Protein AF-A0A485C6B9-F1 (afdb_monomer)

Organism: Raoultella terrigena (NCBI:txid577)

Foldseek 3Di:
DVQCPPPDDPVSVVVSVVVVVVVVVVVVVVVDPPDDDDDDPDDPVNVVVVVVVVVD

Mean predicted aligned error: 5.42 Å

Sequence (56 aa):
MPALAGENDPEAKRKIIGRVFVELFDEEALKLEDVKWLAQGTIYPDVIESAASADR

InterPro domains:
  IPR014729 Rossmann-like alpha/beta/alpha sandwich fold [G3DSA:3.40.50.620] (1-56)
  IPR025777 GMP synthetase ATP pyrophosphatase domain [PS51553] (1-56)

Secondary structure (DSSP, 8-state):
-GGGTT---HHHHHHHHHHHHHHHHHHHHTTSSS---------HHHHHHHHHHHT-

Radius of gyration: 15.49 Å; Cα contacts (8 Å, |Δi|>4): 8; chains: 1; bounding box: 36×19×37 Å

Structure (mmCIF, N/CA/C/O backbone):
data_AF-A0A485C6B9-F1
#
_entry.id   AF-A0A485C6B9-F1
#
loop_
_atom_site.group_PDB
_atom_site.id
_atom_site.type_symbol
_atom_site.label_atom_id
_atom_site.label_alt_id
_atom_site.label_comp_id
_atom_site.label_asym_id
_atom_site.label_entity_id
_atom_site.label_seq_id
_atom_site.pdbx_PDB_ins_code
_atom_site.Cartn_x
_atom_site.Cartn_y
_atom_site.Cartn_z
_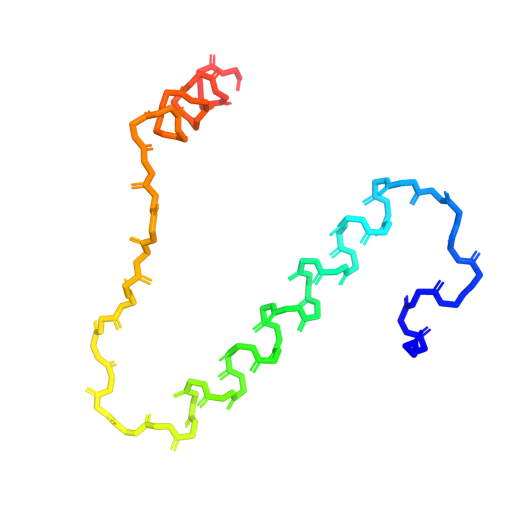atom_site.occupancy
_atom_site.B_iso_or_equiv
_atom_site.auth_seq_id
_atom_site.auth_comp_id
_atom_site.auth_asym_id
_atom_site.auth_atom_id
_atom_site.pdbx_PDB_model_num
ATOM 1 N N . MET A 1 1 ? -17.493 5.143 -0.088 1.00 60.03 1 MET A N 1
ATOM 2 C CA . MET A 1 1 ? -16.521 4.219 0.535 1.00 60.03 1 MET A CA 1
ATOM 3 C C . MET A 1 1 ? -17.228 3.420 1.630 1.00 60.03 1 MET A C 1
ATOM 5 O O . MET A 1 1 ? -17.203 3.852 2.776 1.00 60.03 1 MET A O 1
ATOM 9 N N . PRO A 1 2 ? -17.910 2.303 1.310 1.00 76.62 2 PRO A N 1
ATOM 10 C CA . PRO A 1 2 ? -18.604 1.495 2.322 1.00 76.62 2 PRO A CA 1
ATOM 11 C C . PRO A 1 2 ? -17.650 0.944 3.393 1.00 76.62 2 PRO A C 1
ATOM 13 O O . PRO A 1 2 ? -18.046 0.803 4.541 1.00 76.62 2 PRO A O 1
ATOM 16 N N . ALA A 1 3 ? -16.378 0.722 3.046 1.00 81.50 3 ALA A N 1
ATOM 17 C CA . ALA A 1 3 ? -15.371 0.171 3.951 1.00 81.50 3 ALA A CA 1
ATOM 18 C C . ALA A 1 3 ? -15.104 1.015 5.214 1.00 81.50 3 ALA A C 1
ATOM 20 O O . ALA A 1 3 ? -14.667 0.463 6.213 1.00 81.50 3 ALA A O 1
ATOM 21 N N . LEU A 1 4 ? -15.371 2.326 5.186 1.00 90.88 4 LEU A N 1
ATOM 22 C CA . LEU A 1 4 ? -15.153 3.239 6.321 1.00 90.88 4 LEU A CA 1
ATOM 23 C C . LEU A 1 4 ? -16.457 3.647 7.024 1.00 90.88 4 LEU A C 1
ATOM 25 O O . LEU A 1 4 ? -16.438 4.492 7.919 1.00 90.88 4 LEU A O 1
ATOM 29 N N . ALA A 1 5 ? -17.604 3.117 6.592 1.00 92.69 5 ALA A N 1
ATOM 30 C CA . ALA A 1 5 ? -18.896 3.542 7.109 1.00 92.69 5 ALA A CA 1
ATOM 31 C C . ALA A 1 5 ? -19.036 3.182 8.597 1.00 92.69 5 ALA A C 1
ATOM 33 O O . ALA A 1 5 ? -18.985 2.014 8.968 1.00 92.69 5 ALA A O 1
ATOM 34 N N . GLY A 1 6 ? -19.233 4.200 9.439 1.00 92.75 6 GLY A N 1
ATOM 35 C CA . GLY A 1 6 ? -19.410 4.031 10.884 1.00 92.75 6 GLY A CA 1
ATOM 36 C C . GLY A 1 6 ? -18.117 3.858 11.687 1.00 92.75 6 GLY A C 1
ATOM 37 O O . GLY A 1 6 ? -18.203 3.721 12.904 1.00 92.75 6 GLY A O 1
ATOM 38 N N . GLU A 1 7 ? -16.940 3.903 11.052 1.00 93.88 7 GLU A N 1
ATOM 39 C CA . GLU A 1 7 ? -15.663 3.750 11.753 1.00 93.88 7 GLU A CA 1
ATOM 40 C C . GLU A 1 7 ? -15.131 5.096 12.270 1.00 93.88 7 GLU A C 1
ATOM 42 O O . GLU A 1 7 ? -14.884 6.037 11.506 1.00 93.88 7 GLU A O 1
ATOM 47 N N . ASN A 1 8 ? -14.915 5.178 13.583 1.00 93.56 8 ASN A N 1
ATOM 48 C CA . ASN A 1 8 ? -14.427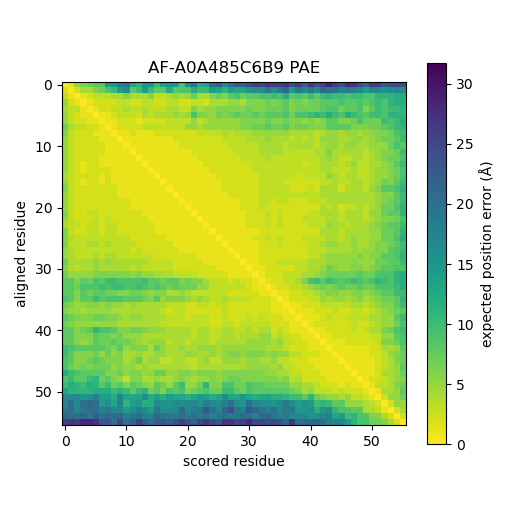 6.380 14.257 1.00 93.56 8 ASN A CA 1
ATOM 49 C C . ASN A 1 8 ? -12.989 6.226 14.764 1.00 93.56 8 ASN A C 1
ATOM 51 O O . ASN A 1 8 ? -12.295 7.241 14.873 1.00 93.56 8 ASN A O 1
ATOM 55 N N . ASP A 1 9 ? -12.521 4.998 15.010 1.00 96.69 9 ASP A N 1
ATOM 56 C CA . ASP A 1 9 ? -11.166 4.737 15.486 1.00 96.69 9 ASP A CA 1
ATOM 57 C C . ASP A 1 9 ? -10.127 5.066 14.390 1.00 96.69 9 ASP A C 1
ATOM 59 O O . ASP A 1 9 ? -10.184 4.515 13.284 1.00 96.69 9 ASP A O 1
ATOM 63 N N . PRO A 1 10 ? -9.176 5.990 14.638 1.00 96.06 10 PRO A N 1
ATOM 64 C CA . PRO A 1 10 ? -8.150 6.351 13.663 1.00 96.06 10 PRO A CA 1
ATOM 65 C C . PRO A 1 10 ? -7.290 5.169 13.205 1.00 96.06 10 PRO A C 1
ATOM 67 O O . PRO A 1 10 ? -6.964 5.081 12.019 1.00 96.06 10 PRO A O 1
ATOM 70 N N . GLU A 1 11 ? -6.947 4.253 14.111 1.00 96.31 11 GLU A N 1
ATOM 71 C CA . GLU A 1 11 ? -6.096 3.107 13.781 1.00 96.31 11 GLU A CA 1
ATOM 72 C C . GLU A 1 11 ? -6.856 2.046 12.976 1.00 96.31 11 GLU A C 1
ATOM 74 O O . GLU A 1 11 ? -6.323 1.514 11.996 1.00 96.31 11 GLU A O 1
ATOM 79 N N . ALA A 1 12 ? -8.130 1.800 13.294 1.00 95.44 12 ALA A N 1
ATOM 80 C CA . ALA A 1 12 ? -9.012 0.991 12.460 1.00 95.44 12 ALA A CA 1
ATOM 81 C C . ALA A 1 12 ? -9.145 1.572 11.045 1.00 95.44 12 ALA A C 1
ATOM 83 O O . ALA A 1 12 ? -8.961 0.844 10.066 1.00 95.44 12 ALA A O 1
ATOM 84 N N . LYS A 1 13 ? -9.354 2.891 10.908 1.00 96.19 13 LYS A N 1
ATOM 85 C CA . LYS A 1 13 ? -9.390 3.549 9.588 1.00 96.19 13 LYS A CA 1
ATOM 86 C C . LYS A 1 13 ? -8.086 3.359 8.820 1.00 96.19 13 LYS A C 1
ATOM 88 O O . LYS A 1 13 ? -8.135 3.000 7.644 1.00 96.19 13 LYS A O 1
ATOM 93 N N . ARG A 1 14 ? -6.931 3.547 9.472 1.00 96.62 14 ARG A N 1
ATOM 94 C CA . ARG A 1 14 ? -5.606 3.344 8.857 1.00 96.62 14 ARG A CA 1
ATOM 95 C C . ARG A 1 14 ? -5.476 1.928 8.287 1.00 96.62 14 ARG A C 1
ATOM 97 O O . ARG A 1 14 ? -5.096 1.771 7.128 1.00 96.62 14 ARG A O 1
ATOM 104 N N . LYS A 1 15 ? -5.849 0.909 9.067 1.00 96.00 15 LYS A N 1
ATOM 105 C CA . LYS A 1 15 ? -5.802 -0.502 8.646 1.00 96.00 15 LYS A CA 1
ATOM 106 C C . LYS A 1 15 ? -6.763 -0.807 7.500 1.00 96.00 15 LYS A C 1
ATOM 108 O O . LYS A 1 15 ? -6.385 -1.506 6.565 1.00 96.00 15 LYS A O 1
ATOM 113 N N . ILE A 1 16 ? -7.985 -0.274 7.550 1.00 96.31 16 ILE A N 1
ATOM 114 C CA . ILE A 1 16 ? -8.980 -0.453 6.484 1.00 96.31 16 ILE A CA 1
ATOM 115 C C . ILE A 1 16 ? -8.468 0.139 5.171 1.00 96.31 16 ILE A C 1
ATOM 117 O O . ILE A 1 16 ? -8.518 -0.532 4.143 1.00 96.31 16 ILE A O 1
ATOM 121 N N . ILE A 1 17 ? -7.953 1.370 5.208 1.00 95.75 17 ILE A N 1
ATOM 122 C CA . ILE A 1 17 ? -7.434 2.054 4.018 1.00 95.75 17 ILE A CA 1
ATOM 123 C C . ILE A 1 17 ? -6.249 1.281 3.439 1.00 95.75 17 ILE A C 1
ATOM 125 O O . ILE A 1 17 ? -6.241 1.006 2.242 1.00 95.75 17 ILE A O 1
ATOM 129 N N . GLY A 1 18 ? -5.288 0.885 4.282 1.00 96.00 18 GLY A N 1
ATOM 130 C CA . GLY A 1 18 ? -4.128 0.107 3.845 1.00 96.00 18 GLY A CA 1
ATOM 131 C C . GLY A 1 18 ? -4.524 -1.219 3.194 1.00 96.00 18 GLY A C 1
ATOM 132 O O . GLY A 1 18 ? -4.014 -1.557 2.132 1.00 96.00 18 GLY A O 1
ATOM 133 N N . ARG A 1 19 ? -5.494 -1.933 3.778 1.00 95.88 19 ARG A N 1
ATOM 134 C CA . ARG A 1 19 ? -6.004 -3.190 3.219 1.00 95.88 19 ARG A CA 1
ATOM 135 C C . ARG A 1 19 ? -6.661 -2.996 1.852 1.00 95.88 19 ARG A C 1
ATOM 137 O O . ARG A 1 19 ? -6.298 -3.690 0.914 1.00 95.88 19 ARG A O 1
ATOM 144 N N . VAL A 1 20 ? -7.589 -2.045 1.731 1.00 96.1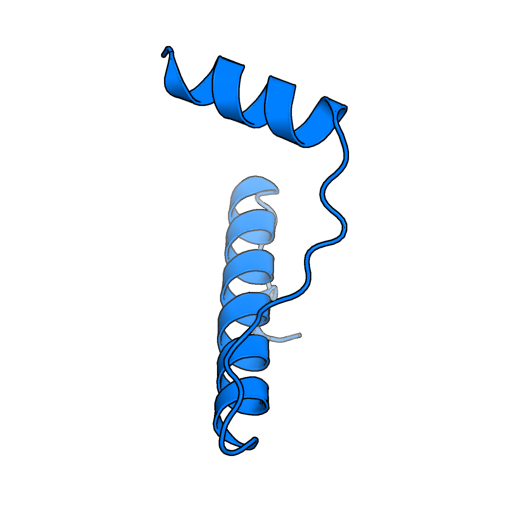2 20 VAL A N 1
ATOM 145 C CA . VAL A 1 20 ? -8.289 -1.779 0.459 1.00 96.12 20 VAL A CA 1
ATOM 146 C C . VAL A 1 20 ? -7.312 -1.311 -0.622 1.00 96.12 20 VAL A C 1
ATOM 148 O O . VAL A 1 20 ? -7.472 -1.663 -1.785 1.00 96.12 20 VAL A O 1
ATOM 151 N N . PHE A 1 21 ? -6.287 -0.541 -0.247 1.00 95.75 21 PHE A N 1
ATOM 152 C CA . PHE A 1 21 ? -5.230 -0.144 -1.172 1.00 95.75 21 PHE A CA 1
ATOM 153 C C . PHE A 1 21 ? -4.476 -1.356 -1.729 1.00 95.75 21 PHE A C 1
ATOM 155 O O . PHE A 1 21 ? -4.333 -1.448 -2.942 1.00 95.75 21 PHE A O 1
ATOM 162 N N . VAL A 1 22 ? -4.036 -2.284 -0.870 1.00 94.62 22 VAL A N 1
ATOM 163 C CA . VAL A 1 22 ? -3.328 -3.502 -1.305 1.00 94.62 22 VAL A CA 1
ATOM 164 C C . VAL A 1 22 ? -4.228 -4.378 -2.176 1.00 94.62 22 VAL A C 1
ATOM 166 O O . VAL A 1 22 ? -3.801 -4.781 -3.248 1.00 94.62 22 VAL A O 1
ATOM 169 N N . GLU A 1 23 ? -5.484 -4.601 -1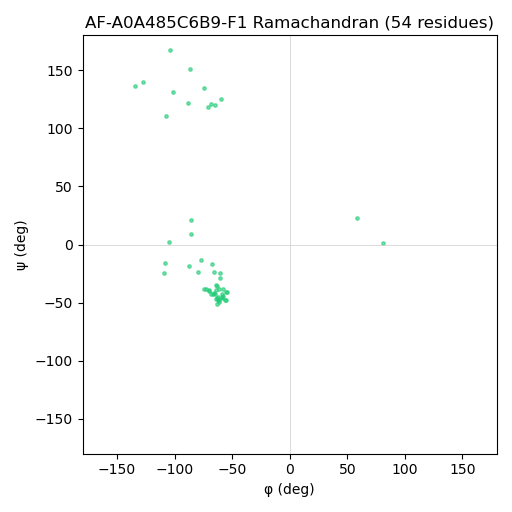.773 1.00 95.69 23 GLU A N 1
ATOM 170 C CA . GLU A 1 23 ? -6.452 -5.396 -2.548 1.00 95.69 23 GLU A CA 1
ATOM 171 C C . GLU A 1 23 ? -6.623 -4.851 -3.979 1.00 95.69 23 GLU A C 1
ATOM 173 O O . GLU A 1 23 ? -6.532 -5.606 -4.945 1.00 95.69 23 GLU A O 1
ATOM 178 N N . LEU A 1 24 ? -6.818 -3.535 -4.126 1.00 95.81 24 LEU A N 1
ATOM 179 C CA . LEU A 1 24 ? -6.958 -2.896 -5.438 1.00 95.81 24 LEU A CA 1
ATOM 180 C C . LEU A 1 24 ? -5.641 -2.876 -6.219 1.00 95.81 24 LEU A C 1
ATOM 182 O O . LEU A 1 24 ? -5.642 -3.071 -7.430 1.00 95.81 24 LEU A O 1
ATOM 186 N N . PHE A 1 25 ? -4.520 -2.628 -5.541 1.00 95.56 25 PHE A N 1
ATOM 187 C CA . PHE A 1 25 ? -3.207 -2.615 -6.175 1.00 95.56 25 PHE A CA 1
ATOM 188 C C . PHE A 1 25 ? -2.864 -3.984 -6.769 1.00 95.56 25 PHE A C 1
ATOM 190 O O . PHE A 1 25 ? -2.444 -4.058 -7.923 1.00 95.56 25 PHE A O 1
ATOM 197 N N . ASP A 1 26 ? -3.104 -5.055 -6.013 1.00 94.00 26 ASP A N 1
ATOM 198 C CA . ASP A 1 26 ? -2.875 -6.426 -6.458 1.00 94.00 26 ASP A CA 1
ATOM 199 C C . ASP A 1 26 ? -3.824 -6.807 -7.60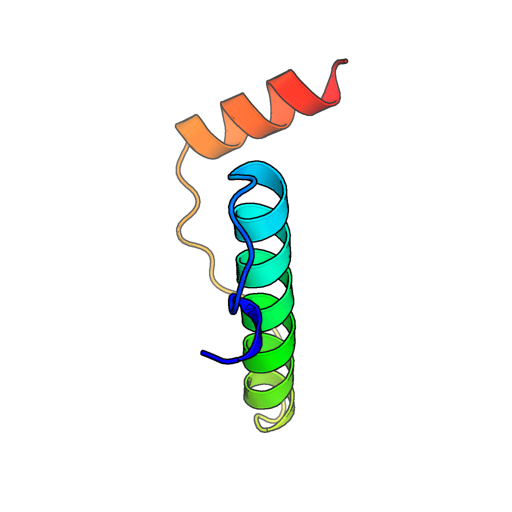1 1.00 94.00 26 ASP A C 1
ATOM 201 O O . ASP A 1 26 ? -3.384 -7.400 -8.586 1.00 94.00 26 ASP A O 1
ATOM 205 N N . GLU A 1 27 ? -5.108 -6.427 -7.523 1.00 96.06 27 GLU A N 1
ATOM 206 C CA . GLU A 1 27 ? -6.071 -6.673 -8.605 1.00 96.06 27 GLU A CA 1
ATOM 207 C C . GLU A 1 27 ? -5.614 -6.040 -9.928 1.00 96.06 27 GLU A C 1
ATOM 209 O O . GLU A 1 27 ? -5.678 -6.681 -10.977 1.00 96.06 27 GLU A O 1
ATOM 214 N N . GLU A 1 28 ? -5.134 -4.795 -9.893 1.00 96.12 28 GLU A N 1
ATOM 215 C CA . GLU A 1 28 ? -4.638 -4.106 -11.086 1.00 96.12 28 GLU A CA 1
ATOM 216 C C . GLU A 1 28 ? -3.284 -4.651 -11.559 1.00 96.12 28 GLU A C 1
ATOM 218 O O . GLU A 1 28 ? -3.070 -4.803 -12.763 1.00 96.12 28 GLU A O 1
ATOM 223 N N . ALA A 1 29 ? -2.381 -5.001 -10.640 1.00 94.19 29 ALA A N 1
ATOM 224 C CA . ALA A 1 29 ? -1.085 -5.581 -10.986 1.00 94.19 29 ALA A CA 1
ATOM 225 C C . ALA A 1 29 ? -1.233 -6.948 -11.671 1.00 94.19 29 ALA A C 1
ATOM 227 O O . ALA A 1 29 ? -0.533 -7.220 -12.645 1.00 94.19 29 ALA A O 1
ATOM 228 N N . LEU A 1 30 ? -2.178 -7.780 -11.217 1.00 94.38 30 LEU A N 1
ATOM 229 C CA . LEU A 1 30 ? -2.463 -9.098 -11.800 1.00 94.38 30 LEU A CA 1
ATOM 230 C C . LEU A 1 30 ? -3.069 -9.034 -13.211 1.00 94.38 30 LEU A C 1
ATOM 232 O O . LEU A 1 30 ? -3.048 -10.037 -13.923 1.00 94.38 30 LEU A O 1
A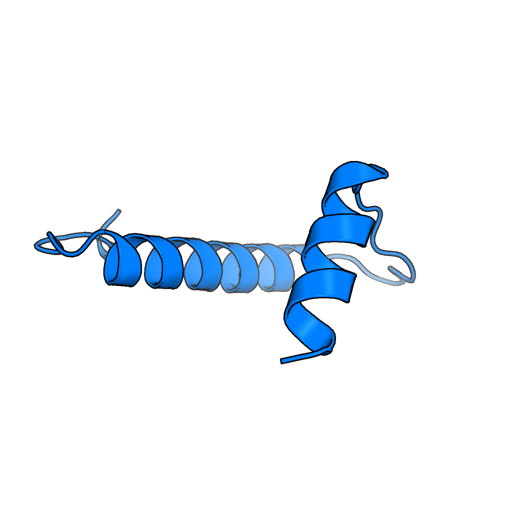TOM 236 N N . LYS A 1 31 ? -3.598 -7.879 -13.637 1.00 96.25 31 LYS A N 1
ATOM 237 C CA . LYS A 1 31 ? -4.075 -7.663 -15.017 1.00 96.25 31 LYS A CA 1
ATOM 238 C C . LYS A 1 31 ? -2.926 -7.438 -16.006 1.00 96.25 31 LYS A C 1
ATOM 240 O O . LYS A 1 31 ? -3.159 -7.467 -17.213 1.00 96.25 31 LYS A O 1
ATOM 245 N N . LEU A 1 32 ? -1.713 -7.185 -15.516 1.00 95.19 32 LEU A N 1
ATOM 246 C CA . LEU A 1 32 ? -0.524 -6.945 -16.325 1.00 95.19 32 LEU A CA 1
ATOM 247 C C . LEU A 1 32 ? 0.341 -8.210 -16.378 1.00 95.19 32 LEU A C 1
ATOM 249 O O . LEU A 1 32 ? 0.667 -8.803 -15.353 1.00 95.19 32 LEU A O 1
ATOM 253 N N . GLU A 1 33 ? 0.753 -8.607 -17.579 1.00 93.69 33 GLU A N 1
ATOM 254 C CA . GLU A 1 33 ? 1.652 -9.747 -17.777 1.00 93.69 33 GLU A CA 1
ATOM 255 C C . GLU A 1 33 ? 3.129 -9.318 -17.672 1.00 93.69 33 GLU A C 1
ATOM 257 O O . GLU A 1 33 ? 3.486 -8.173 -17.957 1.00 93.69 33 GLU A O 1
ATOM 262 N N . ASP A 1 34 ? 3.997 -10.242 -17.248 1.00 93.38 34 ASP A N 1
ATOM 263 C CA . ASP A 1 34 ? 5.461 -10.082 -17.190 1.00 93.38 34 ASP A CA 1
ATOM 264 C C . ASP A 1 34 ? 6.005 -8.918 -16.330 1.00 93.38 34 ASP A C 1
ATOM 266 O O . ASP A 1 34 ? 7.161 -8.495 -16.476 1.00 93.38 34 ASP A O 1
ATOM 270 N N . VAL A 1 35 ? 5.226 -8.429 -15.361 1.00 92.12 35 VAL A N 1
ATOM 271 C CA . VAL A 1 35 ? 5.699 -7.442 -14.380 1.00 92.12 35 VAL A CA 1
ATOM 272 C C . VAL A 1 35 ? 6.686 -8.094 -13.405 1.00 92.12 35 VAL A C 1
ATOM 274 O O . VAL A 1 35 ? 6.345 -9.008 -12.660 1.00 92.12 35 VAL A O 1
ATOM 277 N N . LYS A 1 36 ? 7.932 -7.606 -13.391 1.00 93.44 36 LYS A N 1
ATOM 278 C CA . LYS A 1 36 ? 9.017 -8.123 -12.527 1.00 93.44 36 LYS A CA 1
ATOM 279 C C . LYS A 1 36 ? 9.415 -7.200 -11.380 1.00 93.44 36 LYS A C 1
ATOM 281 O O . LYS A 1 36 ? 10.118 -7.636 -10.473 1.00 93.44 36 LYS A O 1
ATOM 286 N N . T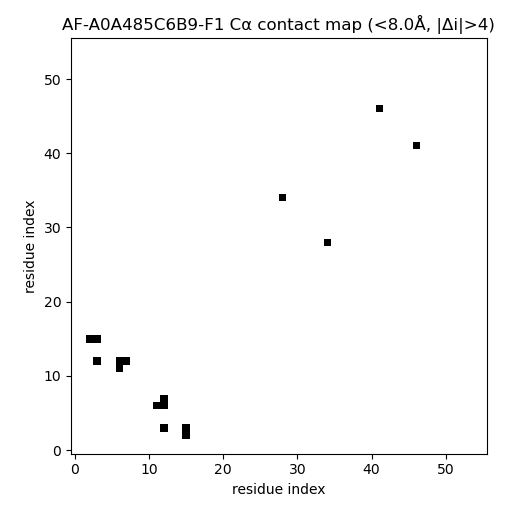RP A 1 37 ? 9.023 -5.931 -11.438 1.00 95.06 37 TRP A N 1
ATOM 287 C CA . TRP A 1 37 ? 9.556 -4.893 -10.562 1.00 95.06 37 TRP A CA 1
ATOM 288 C C . TRP A 1 37 ? 8.437 -4.021 -10.006 1.00 95.06 37 TRP A C 1
ATOM 290 O O . TRP A 1 37 ? 7.564 -3.585 -10.754 1.00 95.06 37 TRP A O 1
ATOM 300 N N . LEU A 1 38 ? 8.519 -3.718 -8.709 1.00 94.19 38 LEU A N 1
ATOM 301 C CA . LEU A 1 38 ? 7.694 -2.718 -8.040 1.00 94.19 38 LEU A CA 1
ATOM 302 C C . LEU A 1 38 ? 8.564 -1.504 -7.720 1.00 94.19 38 LEU A C 1
ATOM 304 O O . LEU A 1 38 ? 9.452 -1.574 -6.873 1.00 94.19 38 LEU A O 1
ATOM 308 N N . ALA A 1 39 ? 8.322 -0.391 -8.406 1.00 95.00 39 ALA A N 1
ATOM 309 C CA . ALA A 1 39 ? 8.986 0.861 -8.075 1.00 95.00 39 ALA A CA 1
ATOM 310 C C . ALA A 1 39 ? 8.388 1.447 -6.785 1.00 95.00 39 ALA A C 1
ATOM 312 O O . ALA A 1 39 ? 7.168 1.505 -6.636 1.00 95.00 39 ALA A O 1
ATOM 313 N N . GLN A 1 40 ? 9.243 1.911 -5.872 1.00 95.44 40 GLN A N 1
ATOM 314 C CA . GLN A 1 40 ? 8.835 2.592 -4.642 1.00 95.44 40 GLN A CA 1
ATOM 315 C C . GLN A 1 40 ? 9.555 3.936 -4.518 1.00 95.44 40 GLN A C 1
ATOM 317 O O . GLN A 1 40 ? 10.739 4.047 -4.827 1.00 95.44 40 GLN A O 1
ATOM 322 N N . GLY A 1 41 ? 8.832 4.956 -4.054 1.00 94.00 41 GLY A N 1
ATOM 323 C CA . GLY A 1 41 ? 9.360 6.303 -3.808 1.00 94.00 41 GLY A CA 1
ATOM 324 C C . GLY A 1 4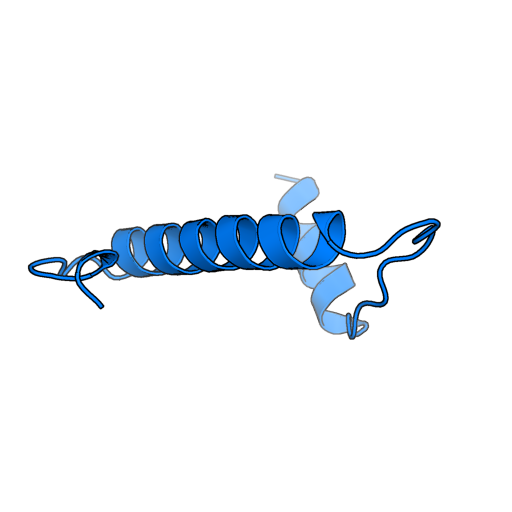1 ? 9.994 6.485 -2.426 1.00 94.00 41 GLY A C 1
ATOM 325 O O . GLY A 1 41 ? 10.051 7.612 -1.949 1.00 94.00 41 GLY A O 1
ATOM 326 N N . THR A 1 42 ? 10.401 5.395 -1.773 1.00 93.81 42 THR A N 1
ATOM 327 C CA . THR A 1 42 ? 10.941 5.384 -0.408 1.00 93.81 42 THR A CA 1
ATOM 328 C C . THR A 1 42 ? 12.198 6.253 -0.309 1.00 93.81 42 THR A C 1
ATOM 330 O O . THR A 1 42 ? 13.160 6.051 -1.057 1.00 93.81 42 THR A O 1
ATOM 333 N N . ILE A 1 43 ? 12.206 7.209 0.621 1.00 94.75 43 ILE A N 1
ATOM 334 C CA . ILE A 1 43 ? 13.328 8.119 0.884 1.00 94.75 43 ILE A CA 1
ATOM 335 C C . ILE A 1 43 ? 14.098 7.720 2.149 1.00 94.75 43 ILE A C 1
ATOM 337 O O . ILE A 1 43 ? 13.664 6.891 2.942 1.00 94.75 43 ILE A O 1
ATOM 341 N N . TYR A 1 44 ? 15.280 8.313 2.344 1.00 91.88 44 TYR A N 1
ATOM 342 C CA . TYR A 1 44 ? 16.185 7.946 3.439 1.00 91.88 44 TYR A CA 1
ATOM 343 C C . TYR A 1 44 ? 15.552 7.993 4.850 1.00 91.88 44 TYR A C 1
ATOM 345 O O . TYR A 1 44 ? 15.789 7.060 5.618 1.00 91.88 44 TYR A O 1
ATOM 353 N N . PRO A 1 45 ? 14.717 8.995 5.207 1.00 93.88 45 PRO A N 1
ATOM 354 C CA . PRO A 1 45 ? 13.979 8.981 6.474 1.00 93.88 45 PRO A CA 1
ATOM 355 C C . PRO A 1 45 ? 13.120 7.726 6.682 1.00 93.88 45 PRO A C 1
ATOM 357 O O . PRO A 1 45 ? 13.149 7.150 7.766 1.00 93.88 45 PRO A O 1
ATOM 360 N N . ASP A 1 46 ? 12.442 7.246 5.639 1.00 93.56 46 ASP A N 1
ATOM 361 C CA . ASP A 1 46 ? 11.559 6.075 5.719 1.00 93.56 46 ASP A CA 1
ATOM 362 C C . ASP A 1 46 ? 12.346 4.799 6.071 1.00 93.56 46 ASP A C 1
ATOM 364 O O . ASP A 1 46 ? 11.877 3.929 6.811 1.00 93.56 46 ASP A O 1
ATOM 368 N N . VAL A 1 47 ? 13.585 4.698 5.572 1.00 90.88 47 VAL A N 1
ATOM 369 C CA . VAL A 1 47 ? 14.503 3.590 5.883 1.00 90.88 47 VAL A CA 1
ATOM 370 C C . VAL A 1 47 ? 14.924 3.629 7.353 1.00 90.88 47 VAL A C 1
ATOM 372 O O . VAL A 1 47 ? 14.945 2.588 8.009 1.00 90.88 47 VAL A O 1
ATOM 375 N N . ILE A 1 48 ? 15.222 4.820 7.886 1.00 90.75 48 ILE A N 1
ATOM 376 C CA . ILE A 1 48 ? 15.585 4.994 9.300 1.00 90.75 48 ILE A CA 1
ATOM 377 C C . ILE A 1 48 ? 14.413 4.609 10.207 1.00 90.75 48 ILE A C 1
ATOM 379 O O . ILE A 1 48 ? 14.609 3.866 11.169 1.00 90.75 48 ILE A O 1
ATOM 383 N N . GLU A 1 49 ? 13.201 5.081 9.903 1.00 90.06 49 GLU A N 1
ATOM 384 C CA . GLU A 1 49 ? 12.000 4.762 10.687 1.00 90.06 49 GLU A CA 1
ATOM 385 C C . GLU A 1 49 ? 11.702 3.254 10.696 1.00 90.06 49 GLU A C 1
ATOM 387 O O . GLU A 1 49 ? 11.348 2.690 11.737 1.00 90.06 49 GLU A O 1
ATOM 392 N N . SER A 1 50 ? 11.921 2.583 9.562 1.00 88.06 50 SER A N 1
ATOM 393 C CA . SER A 1 50 ? 11.735 1.133 9.424 1.00 88.06 50 SER A CA 1
ATOM 394 C C . SER A 1 50 ? 12.789 0.324 10.192 1.00 88.06 50 SER A C 1
ATOM 396 O O . SER A 1 50 ? 12.461 -0.669 10.834 1.00 88.06 50 SER A O 1
ATOM 398 N N . ALA A 1 51 ? 14.055 0.753 10.179 1.00 85.31 51 ALA A N 1
ATOM 399 C CA . ALA A 1 51 ? 15.117 0.092 10.940 1.00 85.31 51 ALA A CA 1
ATOM 400 C C . ALA A 1 51 ? 14.930 0.273 12.457 1.00 85.31 51 ALA A C 1
ATOM 402 O O . ALA A 1 51 ? 15.024 -0.684 13.219 1.00 85.31 51 ALA A O 1
ATOM 403 N N . ALA A 1 52 ? 14.570 1.483 12.895 1.00 79.88 52 ALA A N 1
ATOM 404 C CA . ALA A 1 52 ? 14.341 1.785 14.309 1.00 79.88 52 ALA A CA 1
ATOM 405 C C . ALA A 1 52 ? 13.131 1.043 14.907 1.00 79.88 52 ALA A C 1
ATOM 407 O O . ALA A 1 52 ? 13.052 0.864 16.124 1.00 79.88 52 ALA A O 1
ATOM 408 N N . SER A 1 53 ? 12.173 0.640 14.069 1.00 73.31 53 SER A N 1
ATOM 409 C CA . SER A 1 53 ? 11.028 -0.179 14.475 1.00 73.31 53 SER A CA 1
ATOM 410 C C . SER A 1 53 ? 11.307 -1.686 14.431 1.00 73.31 53 SER A C 1
ATOM 412 O O . SER A 1 53 ? 10.600 -2.426 15.108 1.00 73.31 53 SER A O 1
ATOM 414 N N . ALA A 1 54 ? 12.342 -2.133 13.710 1.00 62.72 54 ALA A N 1
ATOM 415 C CA . ALA A 1 54 ? 12.773 -3.533 13.661 1.00 62.72 54 ALA A CA 1
ATOM 416 C C . ALA A 1 54 ? 13.622 -3.963 14.875 1.00 62.72 54 ALA A C 1
ATOM 418 O O . ALA A 1 54 ? 13.655 -5.145 15.203 1.00 62.72 54 ALA A O 1
ATOM 419 N N . ASP A 1 55 ? 14.271 -3.012 15.555 1.00 56.97 55 ASP A N 1
ATOM 420 C CA . ASP A 1 55 ? 15.100 -3.254 16.748 1.00 56.97 55 ASP A CA 1
ATOM 421 C C . ASP A 1 55 ? 14.299 -3.283 18.076 1.00 56.97 55 ASP A C 1
ATOM 423 O O . ASP A 1 55 ? 14.894 -3.284 19.158 1.00 56.97 55 ASP A O 1
ATOM 427 N N . ARG A 1 56 ? 12.956 -3.285 18.027 1.00 49.78 56 ARG A N 1
ATOM 428 C CA . ARG A 1 56 ? 12.073 -3.415 19.206 1.00 49.78 56 ARG A CA 1
ATOM 429 C C . ARG A 1 56 ? 11.381 -4.766 19.293 1.00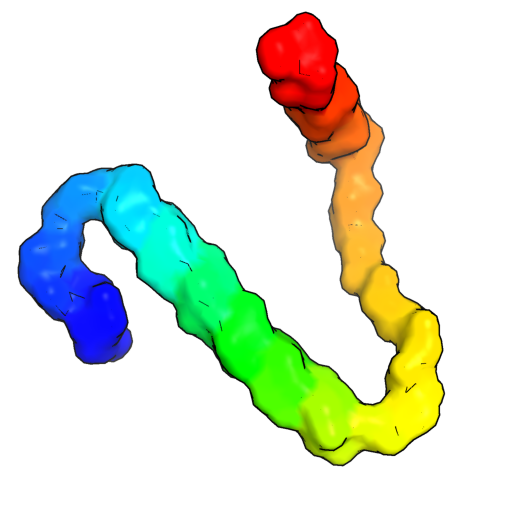 49.78 56 ARG A C 1
ATOM 431 O O . ARG A 1 56 ? 10.897 -5.250 18.250 1.00 49.78 56 ARG A O 1
#

Solvent-accessible surface area (backbone atoms only — not comparable to full-atom values): 3699 Å² total; per-residue (Å²): 115,78,91,58,66,90,67,78,54,68,68,60,49,52,52,48,51,54,50,54,51,50,55,53,50,50,58,57,52,70,74,50,81,92,78,86,78,84,89,75,90,80,50,74,68,58,54,52,56,52,53,65,59,66,79,106

pLDDT: mean 90.37, std 10.41, range [49.78, 96.69]